Protein AF-0000000083119025 (afdb_homodimer)

Secondary structure (DSSP, 8-state):
-EEESSGGG-S-EEE--S-BS-HHHHHS-SB--EEEE-SSEEEEEEETTTEEEEEEE-SEEE-SGGGGT-SS-B--EEEEE----/-EEESSGGG-S-EEE--S-BS-HHHHHS-SB--EEEE-SSEEEEEEETTTEEEEEEE-SEEE-SGGGGT-SS-B--EEEEE----

Structure (mmCIF, N/CA/C/O backbone):
data_AF-0000000083119025-model_v1
#
loop_
_entity.id
_entity.type
_entity.pdbx_description
1 polymer "Beta/gamma crystallin 'Greek key' domain-containing protein"
#
loop_
_atom_site.group_PDB
_atom_site.id
_atom_site.type_symbol
_atom_site.label_atom_id
_atom_site.label_alt_id
_atom_site.label_comp_id
_atom_site.label_asym_id
_atom_site.label_entity_id
_atom_site.label_seq_id
_atom_site.pdbx_PDB_ins_code
_atom_site.Cartn_x
_atom_site.Cartn_y
_atom_site.Cartn_z
_atom_site.occupancy
_atom_site.B_iso_or_equiv
_atom_site.auth_seq_id
_atom_site.auth_comp_id
_atom_site.auth_asym_id
_atom_site.auth_atom_id
_atom_site.pdbx_PDB_model_num
ATOM 1 N N . MET A 1 1 ? -8.734 10.828 8.266 1 96.31 1 MET A N 1
ATOM 2 C CA . MET A 1 1 ? -7.391 10.859 8.836 1 96.31 1 MET A CA 1
ATOM 3 C C . MET A 1 1 ? -6.941 12.297 9.086 1 96.31 1 MET A C 1
ATOM 5 O O . MET A 1 1 ? -7.383 13.219 8.398 1 96.31 1 MET A O 1
ATOM 9 N N . ARG A 1 2 ? -6.012 12.391 10.055 1 98.19 2 ARG A N 1
ATOM 10 C CA . ARG A 1 2 ? -5.41 13.688 10.336 1 98.19 2 ARG A CA 1
ATOM 11 C C . ARG A 1 2 ? -3.916 13.68 10.039 1 98.19 2 ARG A C 1
ATOM 13 O O . ARG A 1 2 ? -3.207 12.75 10.43 1 98.19 2 ARG A O 1
ATOM 20 N N . ILE A 1 3 ? -3.488 14.781 9.383 1 98.44 3 ILE A N 1
ATOM 21 C CA . ILE A 1 3 ? -2.068 14.883 9.055 1 98.44 3 ILE A CA 1
ATOM 22 C C . ILE A 1 3 ? -1.476 16.125 9.703 1 98.44 3 ILE A C 1
ATOM 24 O O . ILE A 1 3 ? -2.158 17.141 9.836 1 98.44 3 ILE A O 1
ATOM 28 N N . TYR A 1 4 ? -0.225 15.984 10.086 1 98.31 4 TYR A N 1
ATOM 29 C CA . TYR A 1 4 ? 0.406 17.062 10.828 1 98.31 4 TYR A CA 1
ATOM 30 C C . TYR A 1 4 ? 1.727 17.469 10.188 1 98.31 4 TYR A C 1
ATOM 32 O O . TYR A 1 4 ? 2.461 16.625 9.672 1 98.31 4 TYR A O 1
ATOM 40 N N . GLU A 1 5 ? 2.078 18.672 10.305 1 96.38 5 GLU A N 1
ATOM 41 C CA . GLU A 1 5 ? 3.252 19.266 9.664 1 96.38 5 GLU A CA 1
ATOM 42 C C . GLU A 1 5 ? 4.527 18.922 10.438 1 96.38 5 GLU A C 1
ATOM 44 O O . GLU A 1 5 ? 5.629 19.016 9.891 1 96.38 5 GLU A O 1
ATOM 49 N N . ARG A 1 6 ? 4.375 18.641 11.742 1 97.75 6 ARG A N 1
ATOM 50 C CA . ARG A 1 6 ? 5.531 18.312 12.57 1 97.75 6 ARG A CA 1
ATOM 51 C C . ARG A 1 6 ? 5.355 16.953 13.242 1 97.75 6 ARG A C 1
ATOM 53 O O . ARG A 1 6 ? 4.27 16.359 13.203 1 97.75 6 ARG A O 1
ATOM 60 N N . ASP A 1 7 ? 6.469 16.453 13.828 1 98.31 7 ASP A N 1
ATOM 61 C CA . ASP A 1 7 ? 6.414 15.188 14.562 1 98.31 7 ASP A CA 1
ATOM 62 C C . ASP A 1 7 ? 5.488 15.297 15.773 1 98.31 7 ASP A C 1
ATOM 64 O O . ASP A 1 7 ? 5.18 16.406 16.234 1 98.31 7 ASP A O 1
ATOM 68 N N . ASP A 1 8 ? 4.934 14.219 16.234 1 98.62 8 ASP A N 1
ATOM 69 C CA . ASP A 1 8 ? 4.199 14.086 17.484 1 98.62 8 ASP A CA 1
ATOM 70 C C . ASP A 1 8 ? 2.938 14.938 17.484 1 98.62 8 ASP A C 1
ATOM 72 O O . ASP A 1 8 ? 2.58 15.539 18.5 1 98.62 8 ASP A O 1
ATOM 76 N N . PHE A 1 9 ? 2.436 14.961 16.328 1 98.25 9 PHE A N 1
ATOM 77 C CA . PHE A 1 9 ? 1.14 15.602 16.141 1 98.25 9 PHE A CA 1
ATOM 78 C C . PHE A 1 9 ? 1.207 17.078 16.484 1 98.25 9 PHE A C 1
ATOM 80 O O . PHE A 1 9 ? 0.249 17.641 17.016 1 98.25 9 PHE A O 1
ATOM 87 N N . ARG A 1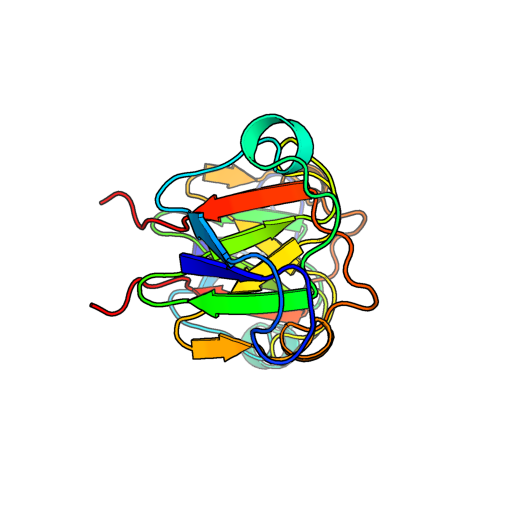 10 ? 2.338 17.594 16.234 1 97.88 10 ARG A N 1
ATOM 88 C CA . ARG A 1 10 ? 2.502 19.016 16.484 1 97.88 10 ARG A CA 1
ATOM 89 C C . ARG A 1 10 ? 2.342 19.812 15.195 1 97.88 10 ARG A C 1
ATOM 91 O O . ARG A 1 10 ? 2.283 19.234 14.109 1 97.88 10 ARG A O 1
ATOM 98 N N . GLY A 1 11 ? 2.189 21.203 15.273 1 96 11 GLY A N 1
ATOM 99 C CA . GLY A 1 11 ? 2.076 22.062 14.109 1 96 11 GLY A CA 1
ATOM 100 C C . GLY A 1 11 ? 0.69 22.062 13.5 1 96 11 GLY A C 1
ATOM 101 O O . GLY A 1 11 ? -0.284 21.688 14.156 1 96 11 GLY A O 1
ATOM 102 N N . GLN A 1 12 ? 0.578 22.516 12.25 1 94.25 12 GLN A N 1
ATOM 103 C CA . GLN A 1 12 ? -0.695 22.609 11.547 1 94.25 12 GLN A CA 1
ATOM 104 C C . GLN A 1 12 ? -1.305 21.219 11.344 1 94.25 12 GLN A C 1
ATOM 106 O O . GLN A 1 12 ? -0.613 20.281 10.938 1 94.25 12 GLN A O 1
ATOM 111 N N . MET A 1 13 ? -2.602 21.078 11.727 1 96.69 13 MET A N 1
ATOM 112 C CA . MET A 1 13 ? -3.361 19.859 11.523 1 96.69 13 MET A CA 1
ATOM 113 C C . MET A 1 13 ? -4.336 20 10.359 1 96.69 13 MET A C 1
ATOM 115 O O . MET A 1 13 ? -5.035 21 10.25 1 96.69 13 MET A O 1
ATOM 119 N N . SER A 1 14 ? -4.328 19.031 9.477 1 97.06 14 SER A N 1
ATOM 120 C CA . SER A 1 14 ? -5.301 19 8.391 1 97.06 14 SER A CA 1
ATOM 121 C C . SER A 1 14 ? -6.047 17.672 8.359 1 97.06 14 SER A C 1
ATOM 123 O O . SER A 1 14 ? -5.461 16.625 8.617 1 97.06 14 SER A O 1
ATOM 125 N N . GLU A 1 15 ? -7.258 17.719 8.016 1 96.69 15 GLU A N 1
ATOM 126 C CA . GLU A 1 15 ? -8.07 16.516 7.914 1 96.69 15 GLU A CA 1
ATOM 127 C C . GLU A 1 15 ? -8.258 16.094 6.457 1 96.69 15 GLU A C 1
ATOM 129 O O . GLU A 1 15 ? -8.477 16.938 5.586 1 96.69 15 GLU A O 1
ATOM 134 N N . ILE A 1 16 ? -8.125 14.828 6.289 1 95.25 16 ILE A N 1
ATOM 135 C CA . ILE A 1 16 ? -8.328 14.273 4.953 1 95.25 16 ILE A CA 1
ATOM 136 C C . ILE A 1 16 ? -9.406 13.188 5.008 1 95.25 16 ILE A C 1
ATOM 138 O O . ILE A 1 16 ? -9.297 12.242 5.789 1 95.25 16 ILE A O 1
ATOM 142 N N . THR A 1 17 ? -10.391 13.297 4.195 1 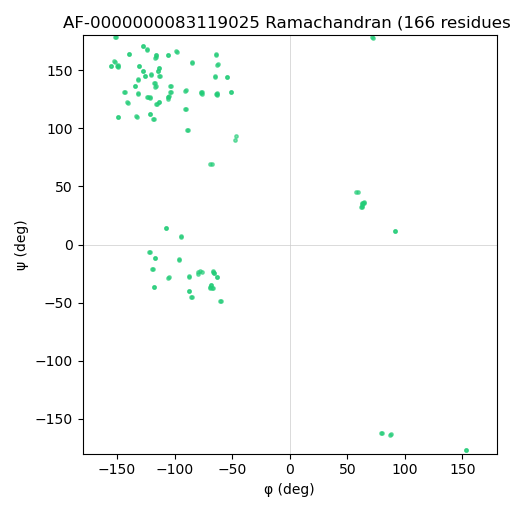92.06 17 THR A N 1
ATOM 143 C CA . THR A 1 17 ? -11.492 12.344 4.254 1 92.06 17 THR A CA 1
ATOM 144 C C . THR A 1 17 ? -11.625 11.594 2.934 1 92.06 17 THR A C 1
ATOM 146 O O . THR A 1 17 ? -12.195 10.5 2.891 1 92.06 17 THR A O 1
ATOM 149 N N . ASP A 1 18 ? -11.078 12.211 1.925 1 92.56 18 ASP A N 1
ATOM 150 C CA . ASP A 1 18 ? -11.18 11.633 0.587 1 92.56 18 ASP A CA 1
ATOM 151 C C . ASP A 1 18 ? -9.812 11.5 -0.065 1 92.56 18 ASP A C 1
ATOM 153 O O . ASP A 1 18 ? -8.812 11.984 0.472 1 92.56 18 ASP A O 1
ATOM 157 N N . ASP A 1 19 ? -9.859 10.805 -1.197 1 95.94 19 ASP A N 1
ATOM 158 C CA . ASP A 1 19 ? -8.617 10.727 -1.958 1 95.94 19 ASP A CA 1
ATOM 159 C C . ASP A 1 19 ? -8.055 12.109 -2.254 1 95.94 19 ASP A C 1
ATOM 161 O O . ASP A 1 19 ? -8.812 13.062 -2.447 1 95.94 19 ASP A O 1
ATOM 165 N N . CYS A 1 20 ? -6.762 12.188 -2.23 1 97.88 20 CYS A N 1
ATOM 166 C CA . CYS A 1 20 ? -6.09 13.445 -2.527 1 97.88 20 CYS A CA 1
ATOM 167 C C . CYS A 1 20 ? -4.934 13.227 -3.496 1 97.88 20 CYS A C 1
ATOM 169 O O . CYS A 1 20 ? -3.896 12.68 -3.121 1 97.88 20 CYS A O 1
ATOM 171 N N . LEU A 1 21 ? -5.012 13.695 -4.754 1 97.56 21 LEU A N 1
ATOM 172 C CA . LEU A 1 21 ? -4.043 13.461 -5.82 1 97.56 21 LEU A CA 1
ATOM 173 C C . LEU A 1 21 ? -2.816 14.352 -5.645 1 97.56 21 LEU A C 1
ATOM 175 O O . LEU A 1 21 ? -1.755 14.07 -6.203 1 97.56 21 LEU A O 1
ATOM 179 N N . SER A 1 22 ? -3.086 15.508 -4.871 1 98.62 22 SER A N 1
ATOM 180 C CA . SER A 1 22 ? -1.979 16.422 -4.641 1 98.62 22 SER A CA 1
ATOM 181 C C . SER A 1 22 ? -2.121 17.141 -3.297 1 98.62 22 SER A C 1
ATOM 183 O O . SER A 1 22 ? -2.934 18.047 -3.156 1 98.62 22 SER A O 1
ATOM 185 N N . LEU A 1 23 ? -1.265 16.797 -2.365 1 98 23 LEU A N 1
ATOM 186 C CA . LEU A 1 23 ? -1.262 17.406 -1.039 1 98 23 LEU A CA 1
ATOM 187 C C . LEU A 1 23 ? -0.812 18.859 -1.108 1 98 23 LEU A C 1
ATOM 189 O O . LEU A 1 23 ? -1.311 19.703 -0.361 1 98 23 LEU A O 1
ATOM 193 N N . GLN A 1 24 ? 0.135 19.109 -1.98 1 98.19 24 GLN A N 1
ATOM 194 C CA . GLN A 1 24 ? 0.616 20.469 -2.154 1 98.19 24 GLN A CA 1
ATOM 195 C C . GLN A 1 24 ? -0.509 21.391 -2.607 1 98.19 24 GLN A C 1
ATOM 197 O O . GLN A 1 24 ? -0.697 22.469 -2.041 1 98.19 24 GLN A O 1
ATOM 202 N N . ASP A 1 25 ? -1.243 20.984 -3.604 1 98.19 25 ASP A N 1
ATOM 203 C CA . ASP A 1 25 ? -2.303 21.812 -4.164 1 98.19 25 ASP A CA 1
ATOM 204 C C . ASP A 1 25 ? -3.445 22 -3.164 1 98.19 25 ASP A C 1
ATOM 206 O O . ASP A 1 25 ? -4.016 23.078 -3.055 1 98.19 25 ASP A O 1
ATOM 210 N N . ARG A 1 26 ? -3.77 20.969 -2.389 1 96.69 26 ARG A N 1
ATOM 211 C CA . ARG A 1 26 ? -4.949 21 -1.533 1 96.69 26 ARG A CA 1
ATOM 212 C C . ARG A 1 26 ? -4.629 21.609 -0.172 1 96.69 26 ARG A C 1
ATOM 214 O O . ARG A 1 26 ? -5.438 22.344 0.389 1 96.69 26 ARG A O 1
ATOM 221 N N . PHE A 1 27 ? -3.465 21.25 0.314 1 96.31 27 PHE A N 1
ATOM 222 C CA . PHE A 1 27 ? -3.172 21.609 1.696 1 96.31 27 PHE A CA 1
ATOM 223 C C . PHE A 1 27 ? -1.903 22.453 1.779 1 96.31 27 PHE A C 1
ATOM 225 O O . PHE A 1 27 ? -1.497 22.875 2.867 1 96.31 27 PHE A O 1
ATOM 232 N N . HIS A 1 28 ? -1.188 22.625 0.678 1 96.56 28 HIS A N 1
ATOM 233 C CA . HIS A 1 28 ? 0.084 23.328 0.618 1 96.56 28 HIS A CA 1
ATOM 234 C C . HIS A 1 28 ? 1.157 22.609 1.426 1 96.56 28 HIS A C 1
ATOM 236 O O . HIS A 1 28 ? 1.964 23.25 2.105 1 96.56 28 HIS A O 1
ATOM 242 N N . LEU A 1 29 ? 1.116 21.328 1.402 1 96.12 29 LEU A N 1
ATOM 243 C CA . LEU A 1 29 ? 2.074 20.484 2.109 1 96.12 29 LEU A CA 1
ATOM 244 C C . LEU A 1 29 ? 2.861 19.609 1.134 1 96.12 29 LEU A C 1
ATOM 246 O O . LEU A 1 29 ? 2.299 19.094 0.17 1 96.12 29 LEU A O 1
ATOM 250 N N . THR A 1 30 ? 4.152 19.516 1.433 1 97.25 30 THR A N 1
ATOM 251 C CA . THR A 1 30 ? 4.973 18.578 0.657 1 97.25 30 THR A CA 1
ATOM 252 C C . THR A 1 30 ? 5.531 17.484 1.548 1 97.25 30 THR A C 1
ATOM 254 O O . THR A 1 30 ? 6.055 16.484 1.051 1 97.25 30 THR A O 1
ATOM 257 N N . GLU A 1 31 ? 5.355 17.766 2.842 1 98.25 31 GLU A N 1
ATOM 258 C CA . GLU A 1 31 ? 5.848 16.828 3.844 1 98.25 31 GLU A CA 1
ATOM 259 C C . GLU A 1 31 ? 4.785 16.531 4.898 1 98.25 31 GLU A C 1
ATOM 261 O O . GLU A 1 31 ? 4.008 17.422 5.266 1 98.25 31 GLU A O 1
ATOM 266 N N . ILE A 1 32 ? 4.738 15.289 5.324 1 98.44 32 ILE A N 1
ATOM 267 C CA . ILE A 1 32 ? 3.939 14.891 6.48 1 98.44 32 ILE A CA 1
ATOM 268 C C . ILE A 1 32 ? 4.844 14.25 7.531 1 98.44 32 ILE A C 1
ATOM 270 O O . ILE A 1 32 ? 5.559 13.289 7.246 1 98.44 32 ILE A O 1
ATOM 274 N N . HIS A 1 33 ? 4.773 14.773 8.719 1 98.69 33 HIS A N 1
ATOM 275 C CA . HIS A 1 33 ? 5.723 14.305 9.727 1 98.69 33 HIS A CA 1
ATOM 276 C C . HIS A 1 33 ? 5.051 13.375 10.727 1 98.69 33 HIS A C 1
ATOM 278 O O . HIS A 1 33 ? 5.719 12.57 11.383 1 98.69 33 HIS A O 1
ATOM 284 N N . SER A 1 34 ? 3.771 13.531 10.945 1 98.81 34 SER A N 1
ATOM 285 C CA . SER A 1 34 ? 2.98 12.633 11.781 1 98.81 34 SER A CA 1
ATOM 286 C C . SER A 1 34 ? 1.531 12.578 11.312 1 98.81 34 SER A C 1
ATOM 288 O O . SER A 1 34 ? 1.073 13.461 10.578 1 98.81 34 SER A O 1
ATOM 290 N N . LEU A 1 35 ? 0.839 11.492 11.578 1 98.5 35 LEU A N 1
ATOM 291 C CA . LEU A 1 35 ? -0.551 11.383 11.156 1 98.5 35 LEU A CA 1
ATOM 292 C C . LEU A 1 35 ? -1.315 10.406 12.039 1 98.5 35 LEU A C 1
ATOM 294 O O . LEU A 1 35 ? -0.708 9.594 12.742 1 98.5 35 LEU A O 1
ATOM 298 N N . ASN A 1 36 ? -2.562 10.617 12.109 1 98.38 36 ASN A N 1
ATOM 299 C CA . ASN A 1 36 ? -3.502 9.773 12.836 1 98.38 36 ASN A CA 1
ATOM 300 C C . ASN A 1 36 ? -4.59 9.219 11.922 1 98.38 36 ASN A C 1
ATOM 302 O O . ASN A 1 36 ? -5.391 9.984 11.375 1 98.38 36 ASN A O 1
ATOM 306 N N . VAL A 1 37 ? -4.531 7.945 11.742 1 97.25 37 VAL A N 1
ATOM 307 C CA . VAL A 1 37 ? -5.59 7.316 10.961 1 97.25 37 VAL A CA 1
ATOM 308 C C . VAL A 1 37 ? -6.719 6.867 11.883 1 97.25 37 VAL A C 1
ATOM 310 O O . VAL A 1 37 ? -6.539 5.957 12.695 1 97.25 37 VAL A O 1
ATOM 313 N N . LEU A 1 38 ? -7.812 7.457 11.664 1 93.31 38 LEU A N 1
ATOM 314 C CA . LEU A 1 38 ? -8.938 7.223 12.562 1 93.31 38 LEU A CA 1
ATOM 315 C C . LEU A 1 38 ? -9.711 5.977 12.141 1 93.31 38 LEU A C 1
ATOM 317 O O . LEU A 1 38 ? -10.102 5.172 12.992 1 93.31 38 LEU A O 1
ATOM 321 N N . GLU A 1 39 ? -9.953 5.863 10.914 1 90.38 39 GLU A N 1
ATOM 322 C CA . GLU A 1 39 ? -10.688 4.711 10.391 1 90.38 39 GLU A CA 1
ATOM 323 C C . GLU A 1 39 ? -10.242 4.367 8.977 1 90.38 39 GLU A C 1
ATOM 325 O O . GLU A 1 39 ? -9.781 5.238 8.234 1 90.38 39 GLU A O 1
ATOM 330 N N . GLY A 1 40 ? -10.422 3.006 8.672 1 90.12 40 GLY A N 1
ATOM 331 C CA . GLY A 1 40 ? -10.086 2.57 7.324 1 90.12 40 GLY A CA 1
ATOM 332 C C . GLY A 1 40 ? -8.594 2.545 7.062 1 90.12 40 GLY A C 1
ATOM 333 O O . GLY A 1 40 ? -7.793 2.812 7.961 1 90.12 40 GLY A O 1
ATOM 334 N N . SER A 1 41 ? -8.227 2.115 5.879 1 94 41 SER A N 1
ATOM 335 C CA . SER A 1 41 ? -6.824 2.062 5.473 1 94 41 SER A CA 1
ATOM 336 C C . SER A 1 41 ? -6.543 3.035 4.332 1 94 41 SER A C 1
ATOM 338 O O . SER A 1 41 ? -7.438 3.354 3.547 1 94 41 SER A O 1
ATOM 340 N N . TRP A 1 42 ? -5.328 3.514 4.348 1 96.44 42 TRP A N 1
ATOM 341 C CA . TRP A 1 42 ? -4.875 4.465 3.338 1 96.44 42 TRP A CA 1
ATOM 342 C C . TRP A 1 42 ? -3.539 4.031 2.742 1 96.44 42 TRP A C 1
ATOM 344 O O . TRP A 1 42 ? -2.781 3.289 3.375 1 96.44 42 TRP A O 1
ATOM 354 N N . VAL A 1 43 ? -3.324 4.473 1.521 1 97.62 43 VAL A N 1
ATOM 355 C CA . VAL A 1 43 ? -1.976 4.383 0.968 1 97.62 43 VAL A CA 1
ATOM 356 C C . VAL A 1 43 ? -1.41 5.785 0.755 1 97.62 43 VAL A C 1
ATOM 358 O O . VAL A 1 43 ? -2.041 6.625 0.108 1 97.62 43 VAL A O 1
ATOM 361 N N . LEU A 1 44 ? -0.275 6.043 1.383 1 98.56 44 LEU A N 1
ATOM 362 C CA . LEU A 1 44 ? 0.482 7.273 1.183 1 98.56 44 LEU A CA 1
ATOM 363 C C . LEU A 1 44 ? 1.499 7.109 0.058 1 98.56 44 LEU A C 1
ATOM 365 O O . LEU A 1 44 ? 2.203 6.102 -0.006 1 98.56 44 LEU A O 1
ATOM 369 N N . TYR A 1 45 ? 1.522 8.094 -0.837 1 98.44 45 TYR A N 1
ATOM 370 C CA . TYR A 1 45 ? 2.475 8.086 -1.941 1 98.44 45 TYR A CA 1
ATOM 371 C C . TYR A 1 45 ? 3.477 9.227 -1.804 1 98.44 45 TYR A C 1
ATOM 373 O O . TYR A 1 45 ? 3.105 10.352 -1.459 1 98.44 45 TYR A O 1
ATOM 381 N N . GLU A 1 46 ? 4.668 8.922 -2.223 1 98.19 46 GLU A N 1
ATOM 382 C CA . GLU A 1 46 ? 5.762 9.891 -2.115 1 98.19 46 GLU A CA 1
ATOM 383 C C . GLU A 1 46 ? 5.551 11.07 -3.061 1 98.19 46 GLU A C 1
ATOM 385 O O . GLU A 1 46 ? 5.934 12.195 -2.748 1 98.19 46 GLU A O 1
ATOM 390 N N . LEU A 1 47 ? 4.988 10.828 -4.219 1 98.12 47 LEU A N 1
ATOM 391 C CA . LEU A 1 47 ? 4.812 11.844 -5.254 1 98.12 47 LEU A CA 1
ATOM 392 C C . LEU A 1 47 ? 3.332 12.094 -5.52 1 98.12 47 LEU A C 1
ATOM 394 O O . LEU A 1 47 ? 2.48 11.305 -5.117 1 98.12 47 LEU A O 1
ATOM 398 N N . PRO A 1 48 ? 2.99 13.164 -6.145 1 98.38 48 PRO A N 1
ATOM 399 C CA . PRO A 1 48 ? 1.594 13.406 -6.516 1 98.38 48 PRO A CA 1
ATOM 400 C C . PRO A 1 48 ? 1.064 12.375 -7.512 1 98.38 48 PRO A C 1
ATOM 402 O O . PRO A 1 48 ? 1.843 11.609 -8.086 1 98.38 48 PRO A O 1
ATOM 405 N N . ASN A 1 49 ? -0.29 12.305 -7.645 1 98 49 ASN A N 1
ATOM 406 C CA . ASN A 1 49 ? -0.999 11.477 -8.617 1 98 49 ASN A CA 1
ATOM 407 C C . ASN A 1 49 ? -0.731 9.992 -8.383 1 98 49 ASN A C 1
ATOM 409 O O . ASN A 1 49 ? -0.609 9.219 -9.336 1 98 49 ASN A O 1
ATOM 413 N N . TYR A 1 50 ? -0.587 9.75 -7.164 1 97.12 50 TYR A N 1
ATOM 414 C CA . TYR A 1 50 ? -0.452 8.367 -6.715 1 97.12 50 TYR A CA 1
ATOM 415 C C . TYR A 1 50 ? 0.754 7.699 -7.363 1 97.12 50 TYR A C 1
ATOM 417 O O . TYR A 1 50 ? 0.658 6.574 -7.855 1 97.12 50 TYR A O 1
ATOM 425 N N . ARG A 1 51 ? 1.888 8.469 -7.352 1 96.81 51 ARG A N 1
ATOM 426 C CA . ARG A 1 51 ? 3.127 7.961 -7.934 1 96.81 51 ARG A CA 1
ATOM 427 C C . ARG A 1 51 ? 4.211 7.82 -6.871 1 96.81 51 ARG A C 1
ATOM 429 O O . ARG A 1 51 ? 4.078 8.352 -5.766 1 96.81 51 ARG A O 1
ATOM 436 N N . GLY A 1 52 ? 5.242 6.973 -7.23 1 95.81 52 GLY A N 1
ATOM 437 C CA . GLY A 1 52 ? 6.383 6.836 -6.34 1 95.81 52 GLY A CA 1
ATOM 438 C C . GLY A 1 52 ? 6.191 5.762 -5.285 1 95.81 52 GLY A C 1
ATOM 439 O O . GLY A 1 52 ? 5.348 4.875 -5.441 1 95.81 52 GLY A O 1
ATOM 440 N N . ARG A 1 53 ? 7.031 5.84 -4.27 1 96.88 53 ARG A N 1
ATOM 441 C CA . ARG A 1 53 ? 6.984 4.848 -3.203 1 96.88 53 ARG A CA 1
ATOM 442 C C . ARG A 1 53 ? 5.668 4.922 -2.439 1 96.88 53 ARG A C 1
ATOM 444 O O . ARG A 1 53 ? 5.129 6.012 -2.227 1 96.88 53 ARG A O 1
ATOM 451 N N . GLN A 1 54 ? 5.258 3.709 -2.062 1 98.19 54 GLN A N 1
ATOM 452 C CA . GLN A 1 54 ? 3.971 3.6 -1.387 1 98.19 54 GLN A CA 1
ATOM 453 C C . GLN A 1 54 ? 4.145 3.156 0.063 1 98.19 54 GLN A C 1
ATOM 455 O O . GLN A 1 54 ? 5.07 2.404 0.381 1 98.19 54 GLN A O 1
ATOM 460 N N . TYR A 1 55 ? 3.168 3.588 0.919 1 98.31 55 TYR A N 1
ATOM 461 C CA . TYR A 1 55 ? 3.131 3.168 2.316 1 98.31 55 TYR A CA 1
ATOM 462 C C . TYR A 1 55 ? 1.7 2.908 2.77 1 98.31 55 TYR A C 1
ATOM 464 O O . TYR A 1 55 ? 0.854 3.805 2.719 1 98.31 55 TYR A O 1
ATOM 472 N N . LEU A 1 56 ? 1.46 1.706 3.213 1 97.62 56 LEU A N 1
ATOM 473 C CA . LEU A 1 56 ? 0.144 1.376 3.75 1 97.62 56 LEU A CA 1
ATOM 474 C C . LEU A 1 56 ? -0.033 1.953 5.148 1 97.62 56 LEU A C 1
ATOM 476 O O . LEU A 1 56 ? 0.821 1.762 6.02 1 97.62 56 LEU A O 1
ATOM 480 N N . LEU A 1 57 ? -1.12 2.627 5.328 1 97 57 LEU A N 1
ATOM 481 C CA . LEU A 1 57 ? -1.479 3.189 6.625 1 97 57 LEU A CA 1
ATOM 482 C C . LEU A 1 57 ? -2.748 2.541 7.168 1 97 57 LEU A C 1
ATOM 484 O O . LEU A 1 57 ? -3.797 2.586 6.52 1 97 57 LEU A O 1
ATOM 488 N N . ARG A 1 58 ? -2.619 1.948 8.336 1 94.56 58 ARG A N 1
ATOM 489 C CA . ARG A 1 58 ? -3.76 1.366 9.039 1 94.56 58 ARG A CA 1
ATOM 490 C C . ARG A 1 58 ? -4.18 2.236 10.219 1 94.56 58 ARG A C 1
ATOM 492 O O . ARG A 1 58 ? -3.465 3.17 10.594 1 94.56 58 ARG A O 1
ATOM 499 N N . PRO A 1 59 ? -5.438 1.977 10.703 1 95.69 59 PRO A N 1
ATOM 500 C CA . PRO A 1 59 ? -5.852 2.799 11.844 1 95.69 59 PRO A CA 1
ATOM 501 C C . PRO A 1 59 ? -4.816 2.805 12.969 1 95.69 59 PRO A C 1
ATOM 503 O O . PRO A 1 59 ? -4.27 1.755 13.312 1 95.69 59 PRO A O 1
ATOM 506 N N . GLY A 1 60 ? -4.473 4.023 13.453 1 97.19 60 GLY A N 1
ATOM 507 C CA . GLY A 1 60 ? -3.488 4.156 14.516 1 97.19 60 GLY A CA 1
ATOM 508 C C . GLY A 1 60 ? -2.762 5.488 14.492 1 97.19 60 GLY A C 1
ATOM 509 O O . GLY A 1 60 ? -3.09 6.367 13.695 1 97.19 60 GLY A O 1
ATOM 510 N N . GLU A 1 61 ? -1.831 5.59 15.391 1 98.5 61 GLU A N 1
ATOM 511 C CA . GLU A 1 61 ? -1.046 6.809 15.555 1 98.5 61 GLU A CA 1
ATOM 512 C C . GLU A 1 61 ? 0.362 6.641 14.984 1 98.5 61 GLU A C 1
ATOM 514 O O . GLU A 1 61 ? 1.06 5.68 15.328 1 98.5 61 GLU A O 1
ATOM 519 N N . TYR A 1 62 ? 0.685 7.562 14.156 1 98.69 62 TYR A N 1
ATOM 520 C CA . TYR A 1 62 ? 2.033 7.633 13.602 1 98.69 62 TYR A CA 1
ATOM 521 C C . TYR A 1 62 ? 2.707 8.945 13.984 1 98.69 62 TYR A C 1
ATOM 523 O O . TYR A 1 62 ? 2.406 9.992 13.414 1 98.69 62 TYR A O 1
ATOM 531 N N . ARG A 1 63 ? 3.652 8.914 14.852 1 98.75 63 ARG A N 1
ATOM 532 C CA . ARG A 1 63 ? 4.191 10.117 15.477 1 98.75 63 ARG A CA 1
ATOM 533 C C . ARG A 1 63 ? 5.312 10.719 14.633 1 98.75 63 ARG A C 1
ATOM 535 O O . ARG A 1 63 ? 5.645 11.898 14.789 1 98.75 63 ARG A O 1
ATOM 542 N N . ARG A 1 64 ? 5.988 9.859 13.875 1 98.62 64 ARG A N 1
ATOM 543 C CA . ARG A 1 64 ? 7.039 10.266 12.945 1 98.62 64 ARG A CA 1
ATOM 544 C C . ARG A 1 64 ? 6.945 9.477 11.641 1 98.62 64 ARG A C 1
ATOM 546 O O . ARG A 1 64 ? 6.371 8.391 11.609 1 98.62 64 ARG A O 1
ATOM 553 N N . TYR A 1 65 ? 7.617 9.945 10.547 1 98.19 65 TYR A N 1
ATOM 554 C CA . TYR A 1 65 ? 7.52 9.297 9.25 1 98.19 65 TYR A CA 1
ATOM 555 C C . TYR A 1 65 ? 8.156 7.91 9.289 1 98.19 65 TYR A C 1
ATOM 557 O O . TYR A 1 65 ? 7.754 7.012 8.539 1 98.19 65 TYR A O 1
ATOM 565 N N . LEU A 1 66 ? 9.055 7.695 10.219 1 98 66 LEU A N 1
ATOM 566 C CA . LEU A 1 66 ? 9.664 6.379 10.391 1 98 66 LEU A CA 1
ATOM 567 C C . LEU A 1 66 ? 8.617 5.344 10.789 1 98 66 LEU A C 1
ATOM 569 O O . LEU A 1 66 ? 8.742 4.164 10.453 1 98 66 LEU A O 1
ATOM 573 N N . ASP A 1 67 ? 7.598 5.887 11.438 1 98.25 67 ASP A N 1
ATOM 574 C CA . ASP A 1 67 ? 6.59 4.98 11.977 1 98.25 67 ASP A CA 1
ATOM 575 C C . ASP A 1 67 ? 5.836 4.266 10.859 1 98.25 67 ASP A C 1
ATOM 577 O O . ASP A 1 67 ? 5.289 3.18 11.062 1 98.25 67 ASP A O 1
ATOM 581 N N . TRP A 1 68 ? 5.789 4.848 9.695 1 97.12 68 TRP A N 1
ATOM 582 C CA . TRP A 1 68 ? 5.141 4.125 8.602 1 97.12 68 TRP A CA 1
ATOM 583 C C . TRP A 1 68 ? 6.168 3.609 7.605 1 97.12 68 TRP A C 1
ATOM 585 O O . TRP A 1 68 ? 5.82 3.229 6.484 1 97.12 68 TRP A O 1
ATOM 595 N N . GLY A 1 69 ? 7.383 3.621 7.969 1 95.88 69 GLY A N 1
ATOM 596 C CA . GLY A 1 69 ? 8.438 2.945 7.23 1 95.88 69 GLY A CA 1
ATOM 597 C C . GLY A 1 69 ? 9.109 3.838 6.203 1 95.88 69 GLY A C 1
ATOM 598 O O . GLY A 1 69 ? 9.828 3.352 5.328 1 95.88 69 GLY A O 1
ATOM 599 N N . ALA A 1 70 ? 8.891 5.086 6.215 1 97.5 70 ALA A N 1
ATOM 600 C CA . ALA A 1 70 ? 9.492 5.996 5.246 1 97.5 70 ALA A CA 1
ATOM 601 C C . ALA A 1 70 ? 10.891 6.426 5.691 1 97.5 70 ALA A C 1
ATOM 603 O O . ALA A 1 70 ? 11.219 6.344 6.875 1 97.5 70 ALA A O 1
ATOM 604 N N . MET A 1 71 ? 11.648 6.812 4.695 1 96.31 71 MET A N 1
ATOM 605 C CA . MET A 1 71 ? 13.008 7.254 4.98 1 96.31 71 MET A CA 1
ATOM 606 C C . MET A 1 71 ? 13.078 8.773 5.094 1 96.31 71 MET A C 1
ATOM 608 O O . MET A 1 71 ? 14.109 9.328 5.484 1 96.31 71 MET A O 1
ATOM 612 N N . ASN A 1 72 ? 12.062 9.422 4.688 1 97.94 72 ASN A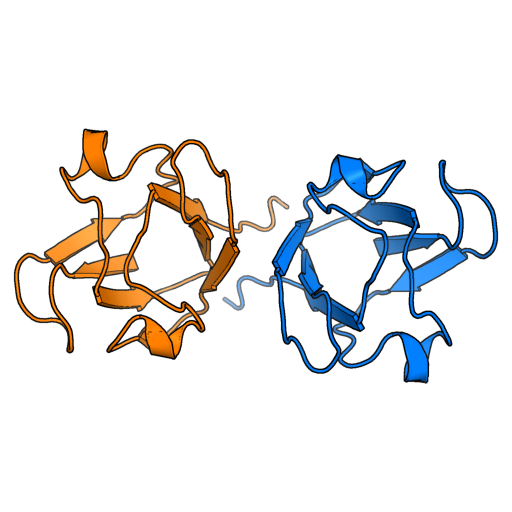 N 1
ATOM 613 C CA . ASN A 1 72 ? 11.875 10.867 4.82 1 97.94 72 ASN A CA 1
ATOM 614 C C . ASN A 1 72 ? 10.398 11.234 4.914 1 97.94 72 ASN A C 1
ATOM 616 O O . ASN A 1 72 ? 9.531 10.367 4.801 1 97.94 72 ASN A O 1
ATOM 620 N N . ALA A 1 73 ? 10.156 12.477 5.055 1 98.19 73 ALA A N 1
ATOM 621 C CA . ALA A 1 73 ? 8.797 12.922 5.344 1 98.19 73 ALA A CA 1
ATOM 622 C C . ALA A 1 73 ? 8.062 13.305 4.059 1 98.19 73 ALA A C 1
ATOM 624 O O . ALA A 1 73 ? 6.938 13.812 4.109 1 98.19 73 ALA A O 1
ATOM 625 N N . LYS A 1 74 ? 8.68 13.062 2.961 1 98.44 74 LYS A N 1
ATOM 626 C CA . LYS A 1 74 ? 8.086 13.477 1.694 1 98.44 74 LYS A CA 1
ATOM 627 C C . LYS A 1 74 ? 6.766 12.766 1.447 1 98.44 74 LYS A C 1
ATOM 629 O O . LYS A 1 74 ? 6.66 11.555 1.647 1 98.44 74 LYS A O 1
ATOM 634 N N . ALA A 1 75 ? 5.719 13.531 1.115 1 98.44 75 ALA A N 1
ATOM 635 C CA . ALA A 1 75 ? 4.383 13.023 0.832 1 98.44 75 ALA A CA 1
ATOM 636 C C . ALA A 1 75 ? 3.717 13.82 -0.288 1 98.44 75 ALA A C 1
ATOM 638 O O . ALA A 1 75 ? 3.674 15.047 -0.244 1 98.44 75 ALA A O 1
ATOM 639 N N . GLY A 1 76 ? 3.158 13.078 -1.294 1 98.56 76 GLY A N 1
ATOM 640 C CA . GLY A 1 76 ? 2.609 13.781 -2.443 1 98.56 76 GLY A CA 1
ATOM 641 C C . GLY A 1 76 ? 1.118 13.5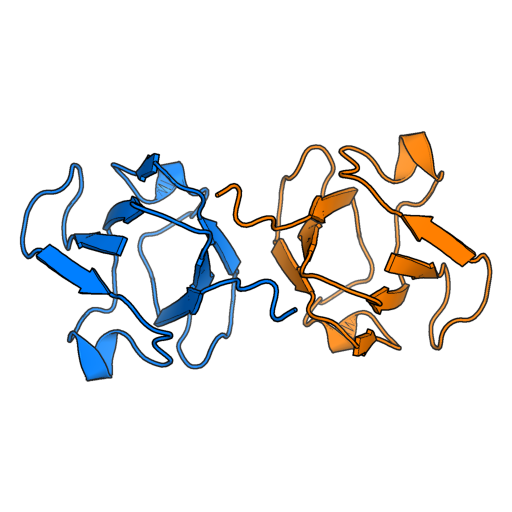62 -2.619 1 98.56 76 GLY A C 1
ATOM 642 O O . GLY A 1 76 ? 0.407 14.445 -3.102 1 98.56 76 GLY A O 1
ATOM 643 N N . SER A 1 77 ? 0.636 12.398 -2.34 1 98.69 77 SER A N 1
ATOM 644 C CA . SER A 1 77 ? -0.771 12.062 -2.535 1 98.69 77 SER A CA 1
ATOM 645 C C . SER A 1 77 ? -1.222 10.977 -1.564 1 98.69 77 SER A C 1
ATOM 647 O O . SER A 1 77 ? -0.393 10.312 -0.944 1 98.69 77 SER A O 1
ATOM 649 N N . LEU A 1 78 ? -2.479 10.867 -1.285 1 97.94 78 LEU A N 1
ATOM 650 C CA . LEU A 1 78 ? -3.111 9.914 -0.381 1 97.94 78 LEU A CA 1
ATOM 651 C C . LEU A 1 78 ? -4.355 9.305 -1.019 1 97.94 78 LEU A C 1
ATOM 653 O O . LEU A 1 78 ? -5.164 10.016 -1.616 1 97.94 78 LEU A O 1
ATOM 657 N N . ARG A 1 79 ? -4.441 7.973 -0.834 1 95.69 79 ARG A N 1
ATOM 658 C CA . ARG A 1 79 ? -5.59 7.266 -1.387 1 95.69 79 ARG A CA 1
ATOM 659 C C . ARG A 1 79 ? -6.219 6.348 -0.347 1 95.69 79 ARG A C 1
ATOM 661 O O . ARG A 1 79 ? -5.527 5.543 0.282 1 95.69 79 ARG A O 1
ATOM 668 N N . ARG A 1 80 ? -7.57 6.461 -0.192 1 93.06 80 ARG A N 1
ATOM 669 C CA . ARG A 1 80 ? -8.281 5.551 0.699 1 93.06 80 ARG A CA 1
ATOM 670 C C . ARG A 1 80 ? -8.461 4.18 0.054 1 93.06 80 ARG A C 1
ATOM 672 O O . ARG A 1 80 ? -8.797 4.086 -1.128 1 93.06 80 ARG A O 1
ATOM 679 N N . VAL A 1 81 ? -8.109 3.154 0.845 1 92.31 81 VAL A N 1
ATOM 680 C CA . VAL A 1 81 ? -8.289 1.809 0.312 1 92.31 81 VAL A CA 1
ATOM 681 C C . VAL A 1 81 ? -9.695 1.309 0.651 1 92.31 81 VAL A C 1
ATOM 683 O O . VAL A 1 81 ? -10.023 1.121 1.823 1 92.31 81 VAL A O 1
ATOM 686 N N . THR A 1 82 ? -10.633 1.379 -0.2 1 79 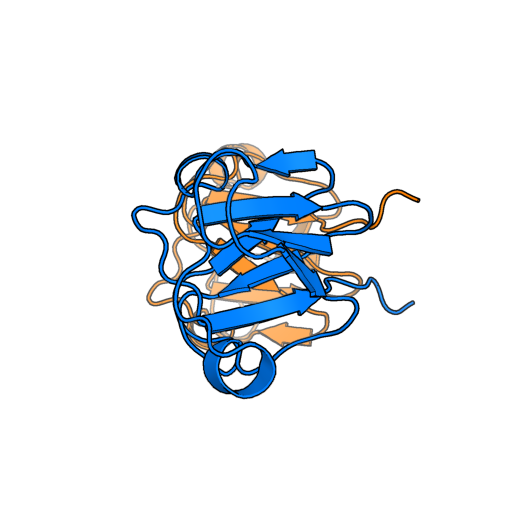82 THR A N 1
ATOM 687 C CA . THR A 1 82 ? -12.008 0.961 0.049 1 79 82 THR A CA 1
ATOM 688 C C . THR A 1 82 ? -12.312 -0.35 -0.668 1 79 82 THR A C 1
ATOM 690 O O . THR A 1 82 ? -11.742 -0.637 -1.721 1 79 82 THR A O 1
ATOM 693 N N . ASP A 1 83 ? -12.773 -1.348 0.05 1 63.44 83 ASP A N 1
ATOM 694 C CA . ASP A 1 83 ? -13.289 -2.537 -0.62 1 63.44 83 ASP A CA 1
ATOM 695 C C . ASP A 1 83 ? -14.578 -2.227 -1.379 1 63.44 83 ASP A C 1
ATOM 697 O O . ASP A 1 83 ? -15.539 -1.719 -0.798 1 63.44 83 ASP A O 1
ATOM 701 N N . PHE A 1 84 ? -14.539 -1.482 -2.428 1 49.41 84 PHE A N 1
ATOM 702 C CA . PHE A 1 84 ? -15.844 -1.349 -3.059 1 49.41 84 PHE A CA 1
ATOM 703 C C . PHE A 1 84 ? -16.516 -2.709 -3.217 1 49.41 84 PHE A C 1
ATOM 705 O O . PHE A 1 84 ? -15.898 -3.652 -3.723 1 49.41 84 PHE A O 1
ATOM 712 N N . TYR A 1 85 ? -17.25 -3.139 -2.279 1 41.47 85 TYR A N 1
ATOM 713 C CA . TYR A 1 85 ? -18.25 -4.109 -2.701 1 41.47 85 TYR A CA 1
ATOM 714 C C . TYR A 1 85 ? -19.109 -3.551 -3.828 1 41.47 85 TYR A C 1
ATOM 716 O O . TYR A 1 85 ? -19.375 -2.348 -3.877 1 41.47 85 TYR A O 1
ATOM 724 N N . MET B 1 1 ? -7.312 -13.797 -4.781 1 96.31 1 MET B N 1
ATOM 725 C CA . MET B 1 1 ? -6.48 -13.414 -5.914 1 96.31 1 MET B CA 1
ATOM 726 C C . MET B 1 1 ? -5.727 -14.617 -6.469 1 96.31 1 MET B C 1
ATOM 728 O O . MET B 1 1 ? -5.457 -15.578 -5.742 1 96.31 1 MET B O 1
ATOM 732 N N . ARG B 1 2 ? -5.379 -14.453 -7.754 1 98.25 2 ARG B N 1
ATOM 733 C CA . ARG B 1 2 ? -4.57 -15.492 -8.398 1 98.25 2 ARG B CA 1
ATOM 734 C C . ARG B 1 2 ? -3.215 -14.938 -8.828 1 98.25 2 ARG B C 1
ATOM 736 O O . ARG B 1 2 ? -3.137 -13.852 -9.414 1 98.25 2 ARG B O 1
ATOM 743 N N . ILE B 1 3 ? -2.18 -15.766 -8.531 1 98.44 3 ILE 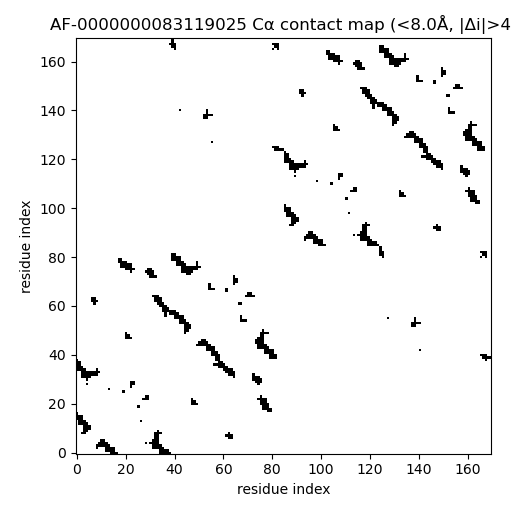B N 1
ATOM 744 C CA . ILE B 1 3 ? -0.837 -15.328 -8.906 1 98.44 3 ILE B CA 1
ATOM 745 C C . ILE B 1 3 ? -0.214 -16.344 -9.859 1 98.44 3 ILE B C 1
ATOM 747 O O . ILE B 1 3 ? -0.482 -17.547 -9.758 1 98.44 3 ILE B O 1
ATOM 751 N N . TYR B 1 4 ? 0.578 -15.82 -10.758 1 98.31 4 TYR B N 1
ATOM 752 C CA . TYR B 1 4 ? 1.129 -16.672 -11.797 1 98.31 4 TYR B CA 1
ATOM 753 C C . TYR B 1 4 ? 2.645 -16.531 -11.875 1 98.31 4 TYR B C 1
ATOM 755 O O . TYR B 1 4 ? 3.184 -15.445 -11.688 1 98.31 4 TYR B O 1
ATOM 763 N N . GLU B 1 5 ? 3.312 -17.531 -12.242 1 96.38 5 GLU B N 1
ATOM 764 C CA . GLU B 1 5 ? 4.77 -17.609 -12.266 1 96.38 5 GLU B CA 1
ATOM 765 C C . GLU B 1 5 ? 5.34 -16.922 -13.508 1 96.38 5 GLU B C 1
ATOM 767 O O . GLU B 1 5 ? 6.523 -16.594 -13.547 1 96.38 5 GLU B O 1
ATOM 772 N N . ARG B 1 6 ? 4.504 -16.828 -14.562 1 97.75 6 ARG B N 1
ATOM 773 C CA . ARG B 1 6 ? 4.949 -16.203 -15.805 1 97.75 6 ARG B CA 1
ATOM 774 C C . ARG B 1 6 ? 4.023 -15.055 -16.203 1 97.75 6 ARG B C 1
ATOM 776 O O . ARG B 1 6 ? 2.951 -14.891 -15.625 1 97.75 6 ARG B O 1
ATOM 783 N N . ASP B 1 7 ? 4.492 -14.258 -17.172 1 98.31 7 ASP B N 1
ATOM 784 C CA . ASP B 1 7 ? 3.674 -13.164 -17.688 1 98.31 7 ASP B CA 1
ATOM 785 C C . ASP B 1 7 ? 2.402 -13.695 -18.344 1 98.31 7 ASP B C 1
ATOM 787 O O . ASP B 1 7 ? 2.326 -14.867 -18.703 1 98.31 7 ASP B O 1
ATOM 791 N N . ASP B 1 8 ? 1.361 -12.914 -18.422 1 98.62 8 ASP B N 1
ATOM 792 C CA . ASP B 1 8 ? 0.14 -13.156 -19.188 1 98.62 8 ASP B CA 1
ATOM 793 C C . ASP B 1 8 ? -0.59 -14.398 -18.672 1 98.62 8 ASP B C 1
ATOM 795 O O . ASP B 1 8 ? -1.142 -15.164 -19.453 1 98.62 8 ASP B O 1
ATOM 799 N N . PHE B 1 9 ? -0.461 -14.484 -17.406 1 98.25 9 PHE B N 1
ATOM 800 C CA . PHE B 1 9 ? -1.209 -15.516 -16.703 1 98.25 9 PHE B CA 1
ATOM 801 C C . PHE B 1 9 ? -0.804 -16.906 -17.172 1 98.25 9 PHE B C 1
ATOM 803 O O . PHE B 1 9 ? -1.642 -17.812 -17.266 1 98.25 9 PHE B O 1
ATOM 810 N N . ARG B 1 10 ? 0.406 -16.969 -17.516 1 97.88 10 ARG B N 1
ATOM 811 C CA . ARG B 1 10 ? 0.92 -18.266 -17.938 1 97.88 10 ARG B CA 1
ATOM 812 C C . ARG B 1 10 ? 1.663 -18.969 -16.812 1 97.88 10 ARG B C 1
ATOM 814 O O . ARG B 1 10 ? 1.928 -18.344 -15.773 1 97.88 10 ARG B O 1
ATOM 821 N N . GLY B 1 11 ? 1.966 -20.328 -16.922 1 95.94 11 GLY B N 1
ATOM 822 C CA . GLY B 1 11 ? 2.709 -21.062 -15.922 1 95.94 11 GLY B CA 1
ATOM 823 C C . GLY B 1 11 ? 1.859 -21.484 -14.742 1 95.94 11 GLY B C 1
ATOM 824 O O . GLY B 1 11 ? 0.631 -21.531 -14.836 1 95.94 11 GLY B O 1
ATOM 825 N N . GLN B 1 12 ? 2.5 -21.828 -13.625 1 94.19 12 GLN B N 1
ATOM 826 C CA . GLN B 1 12 ? 1.817 -22.281 -12.414 1 94.19 12 GLN B CA 1
ATOM 827 C C . GLN B 1 12 ? 0.933 -21.188 -11.836 1 94.19 12 GLN B C 1
ATOM 829 O O . GLN B 1 12 ? 1.361 -20.031 -11.719 1 94.19 12 GLN B O 1
ATOM 834 N N . MET B 1 13 ? -0.34 -21.531 -11.57 1 96.69 13 MET B N 1
ATOM 835 C CA . MET B 1 13 ? -1.296 -20.641 -10.938 1 96.69 13 MET B CA 1
ATOM 836 C C . MET B 1 13 ? -1.508 -21 -9.477 1 96.69 13 MET B C 1
ATOM 838 O O . MET B 1 13 ? -1.688 -22.172 -9.148 1 96.69 13 MET B O 1
ATOM 842 N N . SER B 1 14 ? -1.434 -20.031 -8.609 1 97.06 14 SER B N 1
ATOM 843 C CA . SER B 1 14 ? -1.742 -20.234 -7.199 1 97.06 14 SER B CA 1
ATOM 844 C C . SER B 1 14 ? -2.801 -19.25 -6.715 1 97.06 14 SER B C 1
ATOM 846 O O . SER B 1 14 ? -2.809 -18.094 -7.121 1 97.06 14 SER B O 1
ATOM 848 N N . GLU B 1 15 ? -3.615 -19.688 -5.84 1 96.69 15 GLU B N 1
ATOM 849 C CA . GLU B 1 15 ? -4.652 -18.828 -5.273 1 96.69 15 GLU B CA 1
ATOM 850 C C . GLU B 1 15 ? -4.289 -18.375 -3.863 1 96.69 15 GLU B C 1
ATOM 852 O O . GLU B 1 15 ? -3.779 -19.172 -3.064 1 96.69 15 GLU B O 1
ATOM 857 N N . ILE B 1 16 ? -4.535 -17.141 -3.67 1 95.25 16 ILE B N 1
ATOM 858 C CA . ILE B 1 16 ? -4.285 -16.578 -2.344 1 95.25 16 ILE B CA 1
ATOM 859 C C . ILE B 1 16 ? -5.562 -15.945 -1.802 1 95.25 16 ILE B C 1
ATOM 861 O O . ILE B 1 16 ? -6.164 -15.094 -2.459 1 95.25 16 ILE B O 1
ATOM 865 N N . THR B 1 17 ? -5.965 -16.312 -0.643 1 92.06 17 THR B N 1
ATOM 866 C CA . THR B 1 17 ? -7.227 -15.82 -0.104 1 92.06 17 THR B CA 1
ATOM 867 C C . THR B 1 17 ? -6.992 -15.039 1.189 1 92.06 17 THR B C 1
ATOM 869 O O . THR B 1 17 ? -7.824 -14.227 1.591 1 92.06 17 THR B O 1
ATOM 872 N N . ASP B 1 18 ? -5.848 -15.336 1.771 1 92.5 18 ASP B N 1
ATOM 873 C CA . ASP B 1 18 ? -5.523 -14.719 3.053 1 92.5 18 ASP B CA 1
ATOM 874 C C . ASP B 1 18 ? -4.148 -14.055 3.008 1 92.5 18 ASP B C 1
ATOM 876 O O . ASP B 1 18 ? -3.412 -14.203 2.029 1 92.5 18 ASP B O 1
ATOM 880 N N . ASP B 1 19 ? -3.906 -13.32 4.094 1 95.94 19 ASP B N 1
ATOM 881 C CA . ASP B 1 19 ? -2.568 -12.75 4.199 1 95.94 19 ASP B CA 1
ATOM 882 C C . ASP B 1 19 ? -1.495 -13.828 4.078 1 95.94 19 ASP B C 1
ATOM 884 O O . ASP B 1 19 ? -1.696 -14.961 4.516 1 95.94 19 ASP B O 1
ATOM 888 N N . CYS B 1 20 ? -0.429 -13.461 3.451 1 97.88 20 CYS B N 1
ATOM 889 C CA . CYS B 1 20 ? 0.694 -14.375 3.291 1 97.88 20 CYS B CA 1
ATOM 890 C C . CYS B 1 20 ? 2.01 -13.688 3.637 1 97.88 20 CYS B C 1
ATOM 892 O O . CYS B 1 20 ? 2.496 -12.852 2.877 1 97.88 20 CYS B O 1
ATOM 894 N N . LEU B 1 21 ? 2.67 -14.039 4.75 1 97.56 21 LEU B N 1
ATOM 895 C CA . LEU B 1 21 ? 3.871 -13.398 5.266 1 97.56 21 LEU B CA 1
ATOM 896 C C . LEU B 1 21 ? 5.102 -13.812 4.465 1 97.56 21 LEU B C 1
ATOM 898 O O . LEU B 1 21 ? 6.125 -13.125 4.5 1 97.56 21 LEU B O 1
ATOM 902 N N . SER B 1 22 ? 4.934 -15.047 3.801 1 98.62 22 SER B N 1
ATOM 903 C CA . SER B 1 22 ? 6.051 -15.547 3.006 1 98.62 22 SER B CA 1
ATOM 904 C C . SER B 1 22 ? 5.562 -16.375 1.822 1 98.62 22 SER B C 1
ATOM 906 O O . SER B 1 22 ? 5.152 -17.531 1.992 1 98.62 22 SER B O 1
ATOM 908 N N . LEU B 1 23 ? 5.719 -15.844 0.644 1 98 23 LEU B N 1
ATOM 909 C CA . LEU B 1 23 ? 5.328 -16.531 -0.583 1 98 23 LEU B CA 1
ATOM 910 C C . LEU B 1 23 ? 6.23 -17.719 -0.853 1 98 23 LEU B C 1
ATOM 912 O O . LEU B 1 23 ? 5.773 -18.75 -1.358 1 98 23 LEU B O 1
ATOM 916 N N . GLN B 1 24 ? 7.484 -17.531 -0.546 1 98.12 24 GLN B N 1
ATOM 917 C CA . GLN B 1 24 ? 8.438 -18.625 -0.731 1 98.12 24 GLN B CA 1
ATOM 918 C C . GLN B 1 24 ? 8.047 -19.844 0.105 1 98.12 24 GLN B C 1
ATOM 920 O O . GLN B 1 24 ? 8.008 -20.969 -0.403 1 98.12 24 GLN B O 1
ATOM 925 N N . ASP B 1 25 ? 7.758 -19.625 1.361 1 98.12 25 ASP B N 1
ATOM 926 C CA . ASP B 1 25 ? 7.438 -20.719 2.268 1 98.12 25 ASP B CA 1
ATOM 927 C C . ASP B 1 25 ? 6.109 -21.375 1.893 1 98.12 25 ASP B C 1
ATOM 929 O O . ASP B 1 25 ? 5.969 -22.594 1.958 1 98.12 25 ASP B O 1
ATOM 933 N N . ARG B 1 26 ? 5.129 -20.609 1.452 1 96.62 26 ARG B N 1
ATOM 934 C CA . ARG B 1 26 ? 3.777 -21.125 1.235 1 96.62 26 ARG B CA 1
ATOM 935 C C . ARG B 1 26 ? 3.629 -21.703 -0.168 1 96.62 26 ARG B C 1
ATOM 937 O O . ARG B 1 26 ? 2.973 -22.719 -0.356 1 96.62 26 ARG B O 1
ATOM 944 N N . PHE B 1 27 ? 4.238 -20.984 -1.102 1 96.31 27 PHE B N 1
ATOM 945 C CA . PHE B 1 27 ? 3.971 -21.344 -2.49 1 96.31 27 PHE B CA 1
ATOM 946 C C . PHE B 1 27 ? 5.262 -21.703 -3.217 1 96.31 27 PHE B C 1
ATOM 948 O O . PHE B 1 27 ? 5.242 -22.031 -4.402 1 96.31 27 PHE B O 1
ATOM 955 N N . HIS B 1 28 ? 6.414 -21.516 -2.582 1 96.56 28 HIS B N 1
ATOM 956 C CA . HIS B 1 28 ? 7.73 -21.734 -3.174 1 96.56 28 HIS B CA 1
ATOM 957 C C . HIS B 1 28 ? 7.988 -20.766 -4.316 1 96.56 28 HIS B C 1
ATOM 959 O O . HIS B 1 28 ? 8.562 -21.141 -5.34 1 96.56 28 HIS B O 1
ATOM 965 N N . LEU B 1 29 ? 7.512 -19.594 -4.176 1 96.06 29 LEU B N 1
ATOM 966 C CA . LEU B 1 29 ? 7.68 -18.531 -5.168 1 96.06 29 LEU B CA 1
ATOM 967 C C . LEU B 1 29 ? 8.469 -17.359 -4.59 1 96.06 29 LEU B C 1
ATOM 969 O O . LEU B 1 29 ? 8.266 -16.984 -3.432 1 96.06 29 LEU B O 1
ATOM 973 N N . THR B 1 30 ? 9.359 -16.828 -5.426 1 97.25 30 THR B N 1
ATOM 974 C CA . THR B 1 30 ? 10.062 -15.609 -5.035 1 97.25 30 THR B CA 1
ATOM 975 C C . THR B 1 30 ? 9.727 -14.461 -5.98 1 97.25 30 THR B C 1
ATOM 977 O O . THR B 1 30 ? 10.039 -13.305 -5.695 1 97.25 30 THR B O 1
ATOM 980 N N . GLU B 1 31 ? 9.086 -14.898 -7.078 1 98.19 31 GLU B N 1
ATOM 981 C CA . GLU B 1 31 ? 8.695 -13.938 -8.102 1 98.19 31 GLU B CA 1
ATOM 982 C C . GLU B 1 31 ? 7.242 -14.125 -8.523 1 98.19 31 GLU B C 1
ATOM 984 O O . GLU B 1 31 ? 6.746 -15.258 -8.562 1 98.19 31 GLU B O 1
ATOM 989 N N . ILE B 1 32 ? 6.582 -13.031 -8.773 1 98.44 32 ILE B N 1
ATOM 990 C CA . ILE B 1 32 ? 5.266 -13.039 -9.398 1 98.44 32 ILE B CA 1
ATOM 991 C C . ILE B 1 32 ? 5.301 -12.227 -10.688 1 98.44 32 ILE B C 1
ATOM 993 O O . ILE B 1 32 ? 5.684 -11.055 -10.68 1 98.44 32 ILE B O 1
ATOM 997 N N . HIS B 1 33 ? 4.875 -12.82 -11.75 1 98.69 33 HIS B N 1
ATOM 998 C CA . HIS B 1 33 ? 5.031 -12.148 -13.031 1 98.69 33 HIS B CA 1
ATOM 999 C C . HIS B 1 33 ? 3.699 -11.594 -13.531 1 98.69 33 HIS B C 1
ATOM 1001 O O . HIS B 1 33 ? 3.668 -10.664 -14.344 1 98.69 33 HIS B O 1
ATOM 1007 N N . SER B 1 34 ? 2.613 -12.219 -13.156 1 98.81 34 SER B N 1
ATOM 1008 C CA . SER B 1 34 ? 1.271 -11.719 -13.445 1 98.81 34 SER B CA 1
ATOM 1009 C C . SER B 1 34 ? 0.281 -12.133 -12.359 1 98.81 34 SER B C 1
ATOM 1011 O O . SER B 1 34 ? 0.552 -13.047 -11.578 1 98.81 34 SER B O 1
ATOM 1013 N N . LEU B 1 35 ? -0.786 -11.375 -12.188 1 98.5 35 LEU B N 1
ATOM 1014 C CA . LEU B 1 35 ? -1.765 -11.719 -11.164 1 98.5 35 LEU B CA 1
ATOM 1015 C C . LEU B 1 35 ? -3.137 -11.148 -11.508 1 98.5 35 LEU B C 1
ATOM 1017 O O . LEU B 1 35 ? -3.246 -10.242 -12.336 1 98.5 35 LEU B O 1
ATOM 1021 N N . ASN B 1 36 ? -4.121 -11.789 -11.016 1 98.38 36 ASN B N 1
ATOM 1022 C CA . ASN B 1 36 ? -5.52 -11.383 -11.156 1 98.38 36 ASN B CA 1
ATOM 1023 C C . ASN B 1 36 ? -6.176 -11.172 -9.797 1 98.38 36 ASN B C 1
ATOM 1025 O O . ASN B 1 36 ? -6.32 -12.117 -9.016 1 98.38 36 ASN B O 1
ATOM 1029 N N . VAL B 1 37 ? -6.484 -9.953 -9.547 1 97.31 37 VAL B N 1
ATOM 1030 C CA . VAL B 1 37 ? -7.211 -9.664 -8.312 1 97.31 37 VAL B CA 1
ATOM 1031 C C . VAL B 1 37 ? -8.719 -9.727 -8.57 1 97.31 37 VAL B C 1
ATOM 1033 O O . VAL B 1 37 ? -9.266 -8.883 -9.289 1 97.31 37 VAL B O 1
ATOM 1036 N N . LEU B 1 38 ? -9.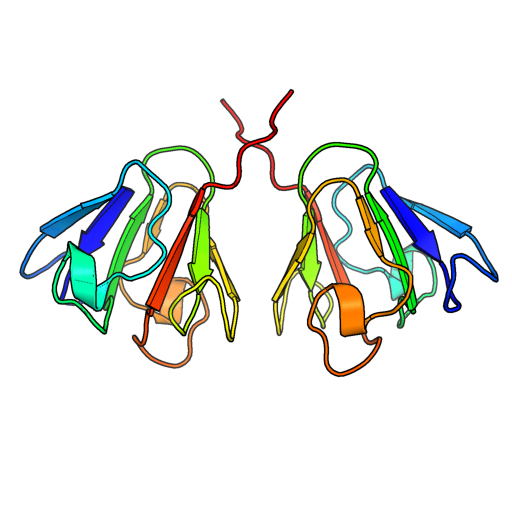297 -10.625 -7.922 1 93.5 38 LEU B N 1
ATOM 1037 C CA . LEU B 1 38 ? -10.711 -10.883 -8.18 1 93.5 38 LEU B CA 1
ATOM 1038 C C . LEU B 1 38 ? -11.586 -9.953 -7.348 1 93.5 38 LEU B C 1
ATOM 1040 O O . LEU B 1 38 ? -12.586 -9.43 -7.844 1 93.5 38 LEU B O 1
ATOM 1044 N N . GLU B 1 39 ? -11.25 -9.82 -6.133 1 90.5 39 GLU B N 1
ATOM 1045 C CA . GLU B 1 39 ? -12.016 -8.953 -5.238 1 90.5 39 GLU B CA 1
ATOM 1046 C C . GLU B 1 39 ? -11.117 -8.352 -4.16 1 90.5 39 GLU B C 1
ATOM 1048 O O . GLU B 1 39 ? -10.102 -8.938 -3.787 1 90.5 39 GLU B O 1
ATOM 1053 N N . GLY B 1 40 ? -11.609 -7.133 -3.688 1 90.19 40 GLY B N 1
ATOM 1054 C CA . GLY B 1 40 ? -10.867 -6.488 -2.615 1 90.19 40 GLY B CA 1
ATOM 1055 C C . GLY B 1 40 ? -9.539 -5.918 -3.068 1 90.19 40 GLY B C 1
ATOM 1056 O O . GLY B 1 40 ? -9.203 -5.965 -4.254 1 90.19 40 GLY B O 1
ATOM 1057 N N . SER B 1 41 ? -8.836 -5.289 -2.156 1 94.06 41 SER B N 1
ATOM 1058 C CA . SER B 1 41 ? -7.523 -4.719 -2.438 1 94.06 41 SER B CA 1
ATOM 1059 C C . SER B 1 41 ? -6.434 -5.426 -1.643 1 94.06 41 SER B C 1
ATOM 1061 O O . SER B 1 41 ? -6.691 -5.965 -0.566 1 94.06 41 SER B O 1
ATOM 1063 N N . TRP B 1 42 ? -5.281 -5.441 -2.266 1 96.5 42 TRP B N 1
ATOM 1064 C CA . TRP B 1 42 ? -4.117 -6.082 -1.663 1 96.5 42 TRP B CA 1
ATOM 1065 C C . TRP B 1 42 ? -2.9 -5.16 -1.714 1 96.5 42 TRP B C 1
ATOM 1067 O O . TRP B 1 42 ? -2.826 -4.266 -2.559 1 96.5 42 TRP B O 1
ATOM 1077 N N . VAL B 1 43 ? -2.021 -5.395 -0.766 1 97.62 43 VAL B N 1
ATOM 1078 C CA . VAL B 1 43 ? -0.696 -4.797 -0.889 1 97.62 43 VAL B CA 1
ATOM 1079 C C . VAL B 1 43 ? 0.35 -5.891 -1.085 1 97.62 43 VAL B C 1
ATOM 1081 O O . VAL B 1 43 ? 0.42 -6.84 -0.301 1 97.62 43 VAL B O 1
ATOM 1084 N N . LEU B 1 44 ? 1.084 -5.789 -2.18 1 98.56 44 LEU B N 1
ATOM 1085 C CA . LEU B 1 44 ? 2.221 -6.66 -2.461 1 98.56 44 LEU B CA 1
ATOM 1086 C C . LEU B 1 44 ? 3.514 -6.055 -1.922 1 98.56 44 LEU B C 1
ATOM 1088 O O . LEU B 1 44 ? 3.77 -4.863 -2.104 1 98.56 44 LEU B O 1
ATOM 1092 N N . TYR B 1 45 ? 4.281 -6.883 -1.217 1 98.44 45 TYR B N 1
ATOM 1093 C CA . TYR B 1 45 ? 5.566 -6.449 -0.677 1 98.44 45 TYR B CA 1
ATOM 1094 C C . TYR B 1 45 ? 6.719 -7.176 -1.36 1 98.44 45 TYR B C 1
ATOM 1096 O O . TYR B 1 45 ? 6.645 -8.383 -1.595 1 98.44 45 TYR B O 1
ATOM 1104 N N . GLU B 1 46 ? 7.781 -6.445 -1.518 1 98.19 46 GLU B N 1
ATOM 1105 C CA . GLU B 1 46 ? 8.961 -6.977 -2.197 1 98.19 46 GLU B CA 1
ATOM 1106 C C . GLU B 1 46 ? 9.633 -8.062 -1.369 1 98.19 46 GLU B C 1
ATOM 1108 O O . GLU B 1 46 ? 10.195 -9.016 -1.921 1 98.19 46 GLU B O 1
ATOM 1113 N N . LEU B 1 47 ? 9.625 -7.938 -0.073 1 98.12 47 LEU B N 1
ATOM 1114 C CA . LEU B 1 47 ? 10.305 -8.859 0.833 1 98.12 47 LEU B CA 1
ATOM 1115 C C . LEU B 1 47 ? 9.305 -9.586 1.723 1 98.12 47 LEU B C 1
ATOM 1117 O O . LEU B 1 47 ? 8.148 -9.172 1.833 1 98.12 47 LEU B O 1
ATOM 1121 N N . PRO B 1 48 ? 9.672 -10.648 2.344 1 98.38 48 PRO B N 1
ATOM 1122 C CA . PRO B 1 48 ? 8.781 -11.32 3.295 1 98.38 48 PRO B CA 1
ATOM 1123 C C . PRO B 1 48 ? 8.453 -10.461 4.508 1 98.38 48 PRO B C 1
ATOM 1125 O O . PRO B 1 48 ? 9.102 -9.43 4.734 1 98.38 48 PRO B O 1
ATOM 1128 N N . ASN B 1 49 ? 7.391 -10.852 5.246 1 98 49 ASN B N 1
ATOM 1129 C CA . ASN B 1 49 ? 6.973 -10.242 6.504 1 98 49 ASN B CA 1
ATOM 1130 C C . ASN B 1 49 ? 6.57 -8.781 6.309 1 98 49 ASN B C 1
ATOM 1132 O O . ASN B 1 49 ? 6.848 -7.941 7.164 1 98 49 ASN B O 1
ATOM 1136 N N . TYR B 1 50 ? 6.012 -8.617 5.191 1 97.12 50 TYR B N 1
ATOM 1137 C CA . TYR B 1 50 ? 5.438 -7.316 4.859 1 97.12 50 TYR B CA 1
ATOM 1138 C C . TYR B 1 50 ? 6.488 -6.219 4.934 1 97.12 50 TYR B C 1
ATOM 1140 O O . TYR B 1 50 ? 6.246 -5.156 5.512 1 97.12 50 TYR B O 1
ATOM 1148 N N . ARG B 1 51 ? 7.691 -6.547 4.34 1 96.81 51 ARG B N 1
ATOM 1149 C CA . ARG B 1 51 ? 8.797 -5.594 4.328 1 96.81 51 ARG B CA 1
ATOM 1150 C C . ARG B 1 51 ? 9.148 -5.18 2.904 1 96.81 51 ARG B C 1
ATOM 1152 O O . ARG B 1 51 ? 8.711 -5.816 1.941 1 96.81 51 ARG B O 1
ATOM 1159 N N . GLY B 1 52 ? 9.875 -4 2.824 1 95.94 52 GLY B N 1
ATOM 1160 C CA . GLY B 1 52 ? 10.352 -3.553 1.523 1 95.94 52 GLY B CA 1
ATOM 1161 C C . GLY B 1 52 ? 9.336 -2.707 0.777 1 95.94 52 GLY B C 1
ATOM 1162 O O . GLY B 1 52 ? 8.406 -2.162 1.38 1 95.94 52 GLY B O 1
ATOM 1163 N N . ARG B 1 53 ? 9.586 -2.576 -0.509 1 96.88 53 ARG B N 1
ATOM 1164 C CA . ARG B 1 53 ? 8.711 -1.753 -1.341 1 96.88 53 ARG B CA 1
ATOM 1165 C C . ARG B 1 53 ? 7.309 -2.346 -1.42 1 96.88 53 ARG B C 1
ATOM 1167 O O . ARG B 1 53 ? 7.148 -3.566 -1.462 1 96.88 53 ARG B O 1
ATOM 1174 N N . GLN B 1 54 ? 6.391 -1.394 -1.465 1 98.25 54 GLN B N 1
ATOM 1175 C CA . GLN B 1 54 ? 4.984 -1.795 -1.463 1 98.25 54 GLN B CA 1
ATOM 1176 C C . GLN B 1 54 ? 4.312 -1.449 -2.789 1 98.25 54 GLN B C 1
ATOM 1178 O O . GLN B 1 54 ? 4.668 -0.457 -3.43 1 98.25 54 GLN B O 1
ATOM 1183 N N . TYR B 1 55 ? 3.258 -2.264 -3.123 1 98.31 55 TYR B N 1
ATOM 1184 C CA . TYR B 1 55 ? 2.439 -2.004 -4.301 1 98.31 55 TYR B CA 1
ATOM 1185 C C . TYR B 1 55 ? 0.97 -2.299 -4.02 1 98.31 55 TYR B C 1
ATOM 1187 O O . TYR B 1 55 ? 0.615 -3.424 -3.66 1 98.31 55 TYR B O 1
ATOM 1195 N N . LEU B 1 56 ? 0.165 -1.296 -4.211 1 97.62 56 LEU B N 1
ATOM 1196 C CA . LEU B 1 56 ? -1.272 -1.494 -4.051 1 97.62 56 LEU B CA 1
ATOM 1197 C C . LEU B 1 56 ? -1.859 -2.215 -5.262 1 97.62 56 LEU B C 1
ATOM 1199 O O . LEU B 1 56 ? -1.625 -1.815 -6.402 1 97.62 56 LEU B O 1
ATOM 1203 N N . LEU B 1 57 ? -2.605 -3.236 -4.969 1 97.06 57 LEU B N 1
ATOM 1204 C CA . LEU B 1 57 ? -3.299 -4 -6 1 97.06 57 LEU B CA 1
ATOM 1205 C C . LEU B 1 57 ? -4.812 -3.883 -5.84 1 97.06 57 LEU B C 1
ATOM 1207 O O . LEU B 1 57 ? -5.355 -4.238 -4.793 1 97.06 57 LEU B O 1
ATOM 1211 N N . ARG B 1 58 ? -5.438 -3.383 -6.891 1 94.62 58 ARG B N 1
ATOM 1212 C CA . ARG B 1 58 ? -6.895 -3.299 -6.938 1 94.62 58 ARG B CA 1
ATOM 1213 C C . ARG B 1 58 ? -7.477 -4.359 -7.863 1 94.62 58 ARG B C 1
ATOM 1215 O O . ARG B 1 58 ? -6.738 -5.02 -8.602 1 94.62 58 ARG B O 1
ATOM 1222 N N . PRO B 1 59 ? -8.812 -4.602 -7.695 1 95.75 59 PRO B N 1
ATOM 1223 C CA . PRO B 1 59 ? -9.383 -5.609 -8.586 1 95.75 59 PRO B CA 1
ATOM 1224 C C . PRO B 1 59 ? -9.055 -5.355 -10.055 1 95.75 59 PRO B C 1
ATOM 1226 O O . PRO B 1 59 ? -9.133 -4.215 -10.523 1 95.75 59 PRO B O 1
ATOM 1229 N N . GLY B 1 60 ? -8.586 -6.422 -10.742 1 97.25 60 GLY B N 1
ATOM 1230 C CA . GLY B 1 60 ? -8.219 -6.293 -12.148 1 97.25 60 GLY B CA 1
ATOM 1231 C C . GLY B 1 60 ? -7.156 -7.285 -12.578 1 97.25 60 GLY B C 1
ATOM 1232 O O . GLY B 1 60 ? -6.746 -8.141 -11.797 1 97.25 60 GLY B O 1
ATOM 1233 N N . GLU B 1 61 ? -6.77 -7.141 -13.805 1 98.5 61 GLU B N 1
ATOM 1234 C CA . GLU B 1 61 ? -5.777 -8.023 -14.414 1 98.5 61 GLU B CA 1
ATOM 1235 C C . GLU B 1 61 ? -4.43 -7.324 -14.555 1 98.5 61 GLU B C 1
ATOM 1237 O O . GLU B 1 61 ? -4.348 -6.219 -15.094 1 98.5 61 GLU B O 1
ATOM 1242 N N . TYR B 1 62 ? -3.465 -7.992 -14.039 1 98.69 62 TYR B N 1
ATOM 1243 C CA . TYR B 1 62 ? -2.084 -7.543 -14.18 1 98.69 62 TYR B CA 1
ATOM 1244 C C . TYR B 1 62 ? -1.253 -8.57 -14.945 1 98.69 62 TYR B C 1
ATOM 1246 O O . TYR B 1 62 ? -0.872 -9.602 -14.391 1 98.69 62 TYR B O 1
ATOM 1254 N N . ARG B 1 63 ? -0.889 -8.289 -16.141 1 98.75 63 ARG B N 1
ATOM 1255 C CA . ARG B 1 63 ? -0.318 -9.281 -17.047 1 98.75 63 ARG B CA 1
ATOM 1256 C C . ARG B 1 63 ? 1.193 -9.375 -16.875 1 98.75 63 ARG B C 1
ATOM 1258 O O . ARG B 1 63 ? 1.806 -10.375 -17.25 1 98.75 63 ARG B O 1
ATOM 1265 N N . ARG B 1 64 ? 1.797 -8.289 -16.438 1 98.62 64 ARG B N 1
ATOM 1266 C CA . ARG B 1 64 ? 3.223 -8.219 -16.125 1 98.62 64 ARG B CA 1
ATOM 1267 C C . ARG B 1 64 ? 3.475 -7.398 -14.875 1 98.62 64 ARG B C 1
ATOM 1269 O O . ARG B 1 64 ? 2.645 -6.574 -14.484 1 98.62 64 ARG B O 1
ATOM 1276 N N . TYR B 1 65 ? 4.688 -7.5 -14.25 1 98.19 65 TYR B N 1
ATOM 1277 C CA . TYR B 1 65 ? 4.977 -6.812 -13 1 98.19 65 TYR B CA 1
ATOM 1278 C C . TYR B 1 65 ? 4.996 -5.301 -13.203 1 98.19 65 TYR B C 1
ATOM 1280 O O . TYR B 1 65 ? 4.699 -4.539 -12.273 1 98.19 65 TYR B O 1
ATOM 1288 N N . LEU B 1 66 ? 5.23 -4.867 -14.414 1 98 66 LEU B N 1
ATOM 1289 C CA . LEU B 1 66 ? 5.195 -3.441 -14.727 1 98 66 LEU B CA 1
ATOM 1290 C C . LEU B 1 66 ? 3.795 -2.873 -14.508 1 98 66 LEU B C 1
ATOM 1292 O O . LEU B 1 66 ? 3.643 -1.698 -14.164 1 98 66 LEU B O 1
ATOM 1296 N N . ASP B 1 67 ? 2.842 -3.787 -14.664 1 98.25 67 ASP B N 1
ATOM 1297 C CA . ASP B 1 67 ? 1.454 -3.338 -14.602 1 98.25 67 ASP B CA 1
ATOM 1298 C C . ASP B 1 67 ? 1.103 -2.834 -13.203 1 98.25 67 ASP B C 1
ATOM 1300 O O . ASP B 1 67 ? 0.184 -2.029 -13.039 1 98.25 67 ASP B O 1
ATOM 1304 N N . TRP B 1 68 ? 1.815 -3.295 -12.203 1 97.12 68 TRP B N 1
ATOM 1305 C CA . TRP B 1 68 ? 1.537 -2.752 -10.875 1 97.12 68 TRP B CA 1
ATOM 1306 C C . TRP B 1 68 ? 2.658 -1.825 -10.422 1 97.12 68 TRP B C 1
ATOM 1308 O O . TRP B 1 68 ? 2.756 -1.495 -9.234 1 97.12 68 TRP B O 1
ATOM 1318 N N . GLY B 1 69 ? 3.48 -1.446 -11.312 1 95.94 69 GLY B N 1
ATOM 1319 C CA . GLY B 1 69 ? 4.445 -0.385 -11.078 1 95.94 69 GLY B CA 1
ATOM 1320 C C . GLY B 1 69 ? 5.777 -0.893 -10.555 1 95.94 69 GLY B C 1
ATOM 1321 O O . GLY B 1 69 ? 6.598 -0.113 -10.07 1 95.94 69 GLY B O 1
ATOM 1322 N N . ALA B 1 70 ? 6.031 -2.137 -10.578 1 97.56 70 ALA B N 1
ATOM 1323 C CA . ALA B 1 70 ? 7.285 -2.691 -10.07 1 97.56 70 ALA B CA 1
ATOM 1324 C C . ALA B 1 70 ? 8.375 -2.643 -11.133 1 97.56 70 ALA B C 1
ATOM 1326 O O . ALA B 1 70 ? 8.086 -2.553 -12.328 1 97.56 70 ALA B O 1
ATOM 1327 N N . MET B 1 71 ? 9.578 -2.658 -10.633 1 96.31 71 MET B N 1
ATOM 1328 C CA . MET B 1 71 ? 10.727 -2.619 -11.539 1 96.31 71 MET B CA 1
ATOM 1329 C C . MET B 1 71 ? 11.25 -4.023 -11.812 1 96.31 71 MET B C 1
ATOM 1331 O O . MET B 1 71 ? 12.109 -4.215 -12.672 1 96.31 71 MET B O 1
ATOM 1335 N N . ASN B 1 72 ? 10.828 -4.949 -11.055 1 98 72 ASN B N 1
ATOM 1336 C CA . ASN B 1 72 ? 11.117 -6.371 -11.211 1 98 72 ASN B CA 1
ATOM 1337 C C . ASN B 1 72 ? 9.992 -7.238 -10.648 1 98 72 ASN B C 1
ATOM 1339 O O . ASN B 1 72 ? 9.031 -6.719 -10.07 1 98 72 ASN B O 1
ATOM 1343 N N . ALA B 1 73 ? 10.164 -8.5 -10.773 1 98.19 73 ALA B N 1
ATOM 1344 C CA . ALA B 1 73 ? 9.07 -9.406 -10.445 1 98.19 73 ALA B CA 1
ATOM 1345 C C . ALA B 1 73 ? 9.195 -9.906 -9.008 1 98.19 73 ALA B C 1
ATOM 1347 O O . ALA B 1 73 ? 8.422 -10.773 -8.578 1 98.19 73 ALA B O 1
ATOM 1348 N N . LYS B 1 74 ? 10.117 -9.359 -8.305 1 98.44 74 LYS B N 1
ATOM 1349 C CA . LYS B 1 74 ? 10.359 -9.844 -6.949 1 98.44 74 LYS B CA 1
ATOM 1350 C C . LYS B 1 74 ? 9.141 -9.617 -6.059 1 98.44 74 LYS B C 1
ATOM 1352 O O . LYS B 1 74 ? 8.539 -8.539 -6.078 1 98.44 74 LYS B O 1
ATOM 1357 N N . ALA B 1 75 ? 8.711 -10.672 -5.352 1 98.44 75 ALA B N 1
ATOM 1358 C CA . ALA B 1 75 ? 7.566 -10.633 -4.445 1 98.44 75 ALA B CA 1
ATOM 1359 C C . ALA B 1 75 ? 7.809 -11.508 -3.217 1 98.44 75 ALA B C 1
ATOM 1361 O O . ALA B 1 75 ? 8.18 -12.68 -3.342 1 98.44 75 ALA B O 1
ATOM 1362 N N . GLY B 1 76 ? 7.555 -10.93 -2.016 1 98.56 76 GLY B N 1
ATOM 1363 C CA . GLY B 1 76 ? 7.879 -11.672 -0.806 1 98.56 76 GLY B CA 1
ATOM 1364 C C . GLY B 1 76 ? 6.66 -11.969 0.052 1 98.56 76 GLY B C 1
ATOM 1365 O O . GLY B 1 76 ? 6.605 -13 0.726 1 98.56 76 GLY B O 1
ATOM 1366 N N . SER B 1 77 ? 5.738 -11.086 0.135 1 98.69 77 SER B N 1
ATOM 1367 C CA . SER B 1 77 ? 4.562 -11.25 0.983 1 98.69 77 SER B CA 1
ATOM 1368 C C . SER B 1 77 ? 3.369 -10.469 0.429 1 98.69 77 SER B C 1
ATOM 1370 O O . SER B 1 77 ? 3.531 -9.609 -0.44 1 98.69 77 SER B O 1
ATOM 1372 N N . LEU B 1 78 ? 2.172 -10.828 0.775 1 98 78 LEU B N 1
ATOM 1373 C CA . LEU B 1 78 ? 0.909 -10.227 0.354 1 98 78 LEU B CA 1
ATOM 1374 C C . LEU B 1 78 ? -0.024 -10.039 1.545 1 98 78 LEU B C 1
ATOM 1376 O O . LEU B 1 78 ? -0.162 -10.93 2.383 1 98 78 LEU B O 1
ATOM 1380 N N . ARG B 1 79 ? -0.633 -8.844 1.53 1 95.69 79 ARG B N 1
ATOM 1381 C CA . ARG B 1 79 ? -1.562 -8.531 2.611 1 95.69 79 ARG B CA 1
ATOM 1382 C C . ARG B 1 79 ? -2.875 -7.977 2.062 1 95.69 79 ARG B C 1
ATOM 1384 O O . ARG B 1 79 ? -2.873 -7.043 1.258 1 95.69 79 ARG B O 1
ATOM 1391 N N . ARG B 1 80 ? -4.02 -8.57 2.533 1 93.06 80 ARG B N 1
ATOM 1392 C CA . ARG B 1 80 ? -5.328 -8.047 2.15 1 93.06 80 ARG B CA 1
ATOM 1393 C C . ARG B 1 80 ? -5.648 -6.773 2.92 1 93.06 80 ARG B C 1
ATOM 1395 O O . ARG B 1 80 ? -5.418 -6.691 4.125 1 93.06 80 ARG B O 1
ATOM 1402 N N . VAL B 1 81 ? -6.078 -5.754 2.145 1 92.5 81 VAL B N 1
ATOM 1403 C CA . VAL B 1 81 ? -6.449 -4.512 2.818 1 92.5 81 VAL B CA 1
ATOM 1404 C C . VAL B 1 81 ? -7.926 -4.562 3.215 1 92.5 81 VAL B C 1
ATOM 1406 O O . VAL B 1 81 ? -8.805 -4.609 2.35 1 92.5 81 VAL B O 1
ATOM 1409 N N . THR B 1 82 ? -8.273 -4.871 4.387 1 79.31 82 THR B N 1
ATOM 1410 C CA . THR B 1 82 ? -9.648 -4.98 4.848 1 79.31 82 THR B CA 1
ATOM 1411 C C . THR B 1 82 ? -10.023 -3.795 5.73 1 79.31 82 THR B C 1
ATOM 1413 O O . THR B 1 82 ? -9.164 -3.229 6.414 1 79.31 82 THR B O 1
ATOM 1416 N N . ASP B 1 83 ? -11.102 -3.115 5.418 1 63.09 83 ASP B N 1
ATOM 1417 C CA . ASP B 1 83 ? -11.617 -2.121 6.355 1 63.09 83 ASP B CA 1
ATOM 1418 C C . ASP B 1 83 ? -12.195 -2.791 7.598 1 63.09 83 ASP B C 1
ATOM 1420 O O . ASP B 1 83 ? -13.062 -3.662 7.492 1 63.09 83 ASP B O 1
ATOM 1424 N N . PHE B 1 84 ? -11.367 -3.361 8.414 1 48.94 84 PHE B N 1
ATOM 1425 C CA . PHE B 1 84 ? -12.117 -3.871 9.562 1 48.94 84 PHE B CA 1
ATOM 1426 C C . PHE B 1 84 ? -13.094 -2.822 10.086 1 48.94 84 PHE B C 1
ATOM 1428 O O . PHE B 1 84 ? -12.711 -1.674 10.32 1 48.94 84 PHE B O 1
ATOM 1435 N N . TYR B 1 85 ? -14.273 -2.828 9.664 1 40.09 85 TYR B N 1
ATOM 1436 C CA . TYR B 1 85 ? -15.289 -2.211 10.508 1 40.09 85 TYR B CA 1
ATOM 1437 C C . TYR B 1 85 ? -15.281 -2.816 11.906 1 40.09 85 TYR B C 1
ATOM 1439 O O . TYR B 1 85 ? -15.008 -4.008 12.07 1 40.09 85 TYR B O 1
#

Organism: Balaenoptera physalus (NCBI:txid9770)

Solvent-accessible surface area (backbone atoms only — not comparable to full-atom values): 8686 Å² total; per-residue (Å²): 62,38,40,12,60,27,54,68,68,30,75,62,75,45,78,45,89,64,68,34,53,40,33,40,83,75,70,69,31,57,50,41,20,10,36,37,33,74,64,50,30,34,35,41,13,42,30,49,67,73,30,76,59,46,32,77,40,59,60,43,81,28,45,36,34,60,68,60,70,41,95,54,36,59,32,13,14,42,38,68,57,66,58,75,122,62,38,40,12,60,26,52,67,67,30,74,61,74,46,79,46,90,63,68,34,52,40,33,42,82,75,70,70,32,58,50,40,20,10,37,36,31,75,66,48,32,34,37,41,14,42,29,50,66,72,28,76,59,45,32,77,39,58,58,44,82,29,44,35,32,59,67,61,69,39,93,56,37,59,32,14,15,40,39,68,57,66,57,76,124

Nearest PDB structures (foldseek):
  1dsl-assembly1_A  TM=9.755E-01  e=1.389E-14  Bos taurus
  1i5i-assembly1_A  TM=9.920E-01  e=1.233E-13  Bos taurus
  4w9a-assembly1_A  TM=9.960E-01  e=2.283E-13  Bos taurus
  7p53-assembly1_X  TM=9.831E-01  e=2.397E-12  Homo sapie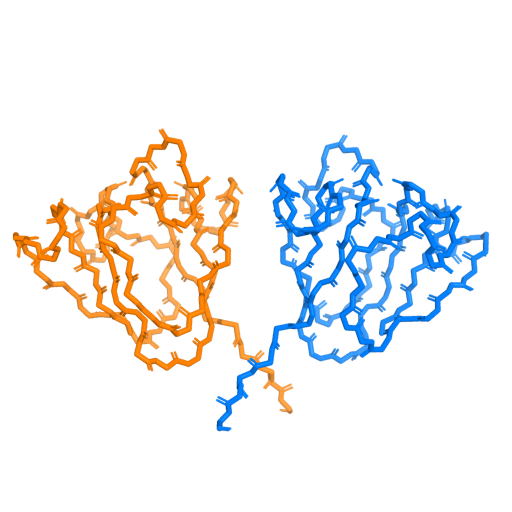ns
  1hk0-assembly1_X  TM=9.826E-01  e=4.437E-12  Homo sapiens

Radius of gyration: 16.34 Å; Cα contacts (8 Å, |Δi|>4): 468; chains: 2; bounding box: 31×46×37 Å

pLDDT: mean 95.17, std 9.02, range [40.09, 98.81]

InterPro domains:
  IPR001064 Beta/gamma crystallin [PF00030] (1-81)
  IPR001064 Beta/gamma crystallin [PR01367] (1-20)
  IPR001064 Beta/gamma crystallin [PR01367] (59-68)
  IPR001064 Beta/gamma crystallin [PS50915] (1-39)
  IPR001064 Beta/gamma crystallin [PS50915] (40-82)
  IPR001064 Beta/gamma crystallin [SM00247] (1-81)
  IPR011024 Gamma-crystallin-like [SSF49695] (1-83)
  IPR050252 Beta/Gamma-Crystallin [PTHR11818] (1-83)

Sequence (170 aa):
MRIYERDDFRGQMSEITDDCLSLQDRFHLTEIHSLNVLEGSWVLYELPNYRGRQYLLRPGEYRRYLDWGAMNAKAGSLRRVTDFYMRIYERDDFRGQMSEITDDCLSLQDRFHLTEIHSLNVLEGSWVLYELPNYRGRQYLLRPGEYRRYLDWGAMNAKAGSLRRVTDFY

Foldseek 3Di:
DWFAPAFQRDHDIDDDDAWWQFCCVPPVDQFTFWGADQAAKKWWALAGRRDHDIFIDHGDTGRGPVSRPDPGGGTTIMHGDDPPD/DWFAQAFQRDHDIDDDDAWWQFCCVPPVDQFTFWGADQAAKKKWALAGRNDHDIFIDHGDTGRGPVSRPDPGGGTTIMHGDDPPD